Protein AF-A0A182F9F8-F1 (afdb_monomer_lite)

Radius of gyration: 14.55 Å; chains: 1; bounding box: 33×30×37 Å

Structure (mmCIF, N/CA/C/O backbone):
data_AF-A0A182F9F8-F1
#
_entry.id   AF-A0A182F9F8-F1
#
loop_
_atom_site.group_PDB
_atom_site.id
_atom_site.type_symbol
_atom_site.label_atom_id
_atom_site.label_alt_id
_atom_site.label_comp_id
_atom_site.label_asym_id
_atom_site.label_entity_id
_atom_site.label_seq_id
_atom_site.pdbx_PDB_ins_code
_atom_site.Cartn_x
_atom_site.Cartn_y
_atom_site.Cartn_z
_atom_site.occupancy
_atom_site.B_iso_or_equiv
_atom_site.auth_seq_id
_atom_site.auth_comp_id
_atom_site.auth_asym_id
_atom_site.auth_atom_id
_atom_site.pdbx_PDB_model_num
ATOM 1 N N . MET A 1 1 ? 0.067 -13.453 7.705 1.00 44.69 1 MET A N 1
ATOM 2 C CA . MET A 1 1 ? -0.555 -14.016 6.488 1.00 44.69 1 MET A CA 1
ATOM 3 C C . MET A 1 1 ? -0.036 -15.438 6.332 1.00 44.69 1 MET A C 1
ATOM 5 O O . MET A 1 1 ? 1.173 -15.603 6.266 1.00 44.69 1 MET A O 1
ATOM 9 N N . TYR A 1 2 ? -0.909 -16.445 6.394 1.00 38.66 2 TYR A N 1
ATOM 10 C CA . TYR A 1 2 ? -0.558 -17.853 6.169 1.00 38.66 2 TYR A CA 1
ATOM 11 C C . TYR A 1 2 ? -1.181 -18.277 4.831 1.00 38.66 2 TYR A C 1
ATOM 13 O O . TYR A 1 2 ? -2.402 -18.304 4.719 1.00 38.66 2 TYR A O 1
ATOM 21 N N . GLY A 1 3 ? -0.344 -18.526 3.819 1.00 52.19 3 GLY A N 1
ATOM 22 C CA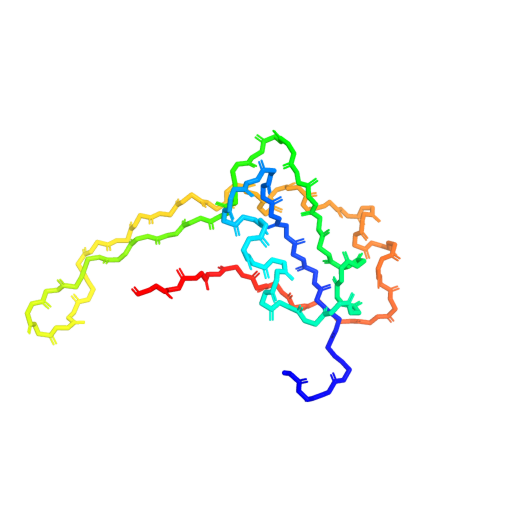 . GLY A 1 3 ? -0.732 -18.845 2.435 1.00 52.19 3 GLY A CA 1
ATOM 23 C C . GLY A 1 3 ? 0.125 -18.096 1.402 1.00 52.19 3 GLY A C 1
ATOM 24 O O . GLY A 1 3 ? 0.684 -17.049 1.729 1.00 52.19 3 GLY A O 1
ATOM 25 N N . ASN A 1 4 ? 0.235 -18.620 0.172 1.00 55.88 4 ASN A N 1
ATOM 26 C CA . ASN A 1 4 ? 0.866 -17.928 -0.966 1.00 55.88 4 ASN A CA 1
ATOM 27 C C . ASN A 1 4 ? -0.005 -16.731 -1.377 1.00 55.88 4 ASN A C 1
ATOM 29 O O . ASN A 1 4 ? -0.849 -16.835 -2.262 1.00 55.88 4 ASN A O 1
ATOM 33 N N . VAL A 1 5 ? 0.158 -15.607 -0.682 1.00 60.75 5 VAL A N 1
ATOM 34 C CA . VAL A 1 5 ? -0.502 -14.343 -1.011 1.00 60.75 5 VAL A CA 1
ATOM 35 C C . VAL A 1 5 ? 0.512 -13.454 -1.713 1.00 60.75 5 VAL A C 1
ATOM 37 O O . VAL A 1 5 ? 1.520 -13.068 -1.122 1.00 60.75 5 VAL A O 1
ATOM 40 N N . HIS A 1 6 ? 0.237 -13.123 -2.971 1.00 68.19 6 HIS A N 1
ATOM 41 C CA . HIS A 1 6 ? 0.997 -12.132 -3.719 1.00 68.19 6 HIS A CA 1
ATOM 42 C C . HIS A 1 6 ? 0.387 -10.753 -3.452 1.00 68.19 6 HIS A C 1
ATOM 44 O O . HIS A 1 6 ? -0.691 -10.419 -3.941 1.00 68.19 6 HIS A O 1
ATOM 50 N N . LEU A 1 7 ? 1.053 -9.976 -2.596 1.00 75.19 7 LEU A N 1
ATOM 51 C CA . LEU A 1 7 ? 0.687 -8.588 -2.331 1.00 75.19 7 LEU A CA 1
ATOM 52 C C . LEU A 1 7 ? 1.025 -7.747 -3.569 1.00 75.19 7 LEU A C 1
ATOM 54 O O . LEU A 1 7 ? 2.057 -7.954 -4.193 1.00 75.19 7 LEU A O 1
ATOM 58 N N . ILE A 1 8 ? 0.182 -6.786 -3.926 1.00 83.00 8 ILE A N 1
ATOM 59 C CA . ILE A 1 8 ? 0.594 -5.657 -4.762 1.00 83.00 8 ILE A CA 1
ATOM 60 C C . ILE A 1 8 ? 0.039 -4.422 -4.076 1.00 83.00 8 ILE A C 1
ATOM 62 O O . ILE A 1 8 ? -1.160 -4.312 -3.845 1.00 83.00 8 ILE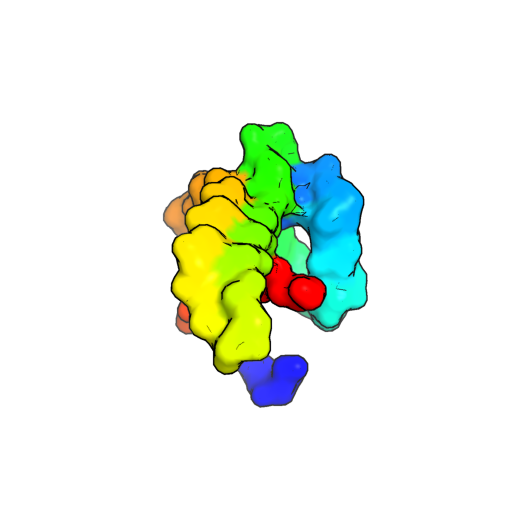 A O 1
ATOM 66 N N . THR A 1 9 ? 0.915 -3.515 -3.669 1.00 85.81 9 THR A N 1
ATOM 67 C CA . THR A 1 9 ? 0.491 -2.280 -3.009 1.00 85.81 9 THR A CA 1
ATOM 68 C C . THR A 1 9 ? 1.475 -1.161 -3.304 1.00 85.81 9 THR A C 1
ATOM 70 O O . THR A 1 9 ? 2.575 -1.403 -3.804 1.00 85.81 9 THR A O 1
ATOM 73 N N . ALA A 1 10 ? 1.076 0.066 -2.998 1.00 89.56 10 ALA A N 1
ATOM 74 C CA . ALA A 1 10 ? 1.902 1.245 -3.147 1.00 89.56 10 ALA A CA 1
ATOM 75 C C . ALA A 1 10 ? 1.933 2.041 -1.842 1.00 89.56 10 ALA A C 1
ATOM 77 O O . ALA A 1 10 ? 0.915 2.227 -1.175 1.00 89.56 10 ALA A O 1
ATOM 78 N N . VAL A 1 11 ? 3.119 2.524 -1.495 1.00 92.50 11 VAL A N 1
ATOM 79 C CA . VAL A 1 11 ? 3.364 3.407 -0.358 1.00 92.50 11 VAL A CA 1
ATOM 80 C C . VAL A 1 11 ? 4.140 4.630 -0.824 1.00 92.50 11 VAL A C 1
ATOM 82 O O . VAL A 1 11 ? 4.941 4.548 -1.758 1.00 92.50 11 VAL A O 1
ATOM 85 N N . GLY A 1 12 ? 3.931 5.765 -0.167 1.00 93.38 12 GLY A N 1
ATOM 86 C CA . GLY A 1 12 ? 4.719 6.962 -0.422 1.00 93.38 12 GLY A CA 1
ATOM 87 C C . GLY A 1 12 ? 6.146 6.822 0.105 1.00 93.38 12 GLY A C 1
ATOM 88 O O . GLY A 1 12 ? 6.465 5.929 0.901 1.00 93.38 12 GLY A O 1
ATOM 89 N N . ASN A 1 13 ? 7.023 7.750 -0.282 1.00 94.19 13 ASN A N 1
ATOM 90 C CA . ASN A 1 13 ? 8.352 7.928 0.316 1.00 94.19 13 ASN A CA 1
ATOM 91 C C . ASN A 1 13 ? 8.274 8.634 1.684 1.00 94.19 13 ASN A C 1
ATOM 93 O O . ASN A 1 13 ? 8.835 9.695 1.940 1.00 94.19 13 ASN A O 1
ATOM 97 N N . ASP A 1 14 ? 7.466 7.988 2.504 1.00 93.44 14 ASP A N 1
ATOM 98 C CA . ASP A 1 14 ? 6.864 8.308 3.772 1.00 93.44 14 ASP A CA 1
ATOM 99 C C . ASP A 1 14 ? 7.463 7.819 5.081 1.00 93.44 14 ASP A C 1
ATOM 101 O O . ASP A 1 14 ? 8.050 6.738 5.094 1.00 93.44 14 ASP A O 1
ATOM 105 N N . ARG A 1 15 ? 7.135 8.447 6.218 1.00 91.62 15 ARG A N 1
ATOM 106 C CA . ARG A 1 15 ? 7.179 7.728 7.503 1.00 91.62 15 ARG A CA 1
ATOM 107 C C . ARG A 1 15 ? 6.104 6.645 7.595 1.00 91.62 15 ARG A C 1
ATOM 109 O O . ARG A 1 15 ? 6.405 5.570 8.104 1.00 91.62 15 ARG A O 1
ATOM 116 N N . ASN A 1 16 ? 4.891 6.892 7.092 1.00 90.81 16 ASN A N 1
ATOM 117 C CA . ASN A 1 16 ? 3.826 5.885 7.116 1.00 90.81 16 ASN A CA 1
ATOM 118 C C . ASN A 1 16 ? 4.161 4.755 6.145 1.00 90.81 16 ASN A C 1
ATOM 120 O O . ASN A 1 16 ? 3.985 3.588 6.480 1.00 90.81 16 ASN A O 1
ATOM 124 N N . GLY A 1 17 ? 4.720 5.093 4.982 1.00 90.81 17 GLY A N 1
ATOM 125 C CA . GLY A 1 17 ? 5.180 4.103 4.015 1.00 90.81 17 GLY A CA 1
ATOM 126 C C . GLY A 1 17 ? 6.297 3.220 4.565 1.00 90.81 17 GLY A C 1
ATOM 127 O O . GLY A 1 17 ? 6.242 2.000 4.428 1.00 90.81 17 GLY A O 1
ATOM 128 N N . GLU A 1 18 ? 7.277 3.808 5.254 1.00 92.38 18 GLU A N 1
ATOM 129 C CA . GLU A 1 18 ? 8.334 3.039 5.917 1.00 92.38 18 GLU A CA 1
ATOM 130 C C . GLU A 1 18 ? 7.781 2.160 7.049 1.00 92.38 18 GLU A C 1
ATOM 132 O O . GLU A 1 18 ? 8.141 0.989 7.153 1.00 92.38 18 GLU A O 1
ATOM 137 N N . TYR A 1 19 ? 6.850 2.683 7.848 1.00 90.62 19 TYR A N 1
ATOM 138 C CA . TYR A 1 19 ? 6.189 1.917 8.902 1.00 90.62 19 TYR A CA 1
ATOM 139 C C . TYR A 1 19 ? 5.394 0.724 8.347 1.00 90.62 19 TYR A C 1
ATOM 141 O O . TYR A 1 19 ? 5.562 -0.398 8.822 1.00 90.62 19 TYR A O 1
ATOM 149 N N . ILE A 1 20 ? 4.594 0.926 7.294 1.00 86.88 20 ILE A N 1
ATOM 150 C CA . ILE A 1 20 ? 3.849 -0.144 6.610 1.00 86.88 20 ILE A CA 1
ATOM 151 C C . ILE A 1 20 ? 4.787 -1.258 6.151 1.00 86.88 20 ILE A C 1
ATOM 153 O O . ILE A 1 20 ? 4.504 -2.437 6.358 1.00 86.88 20 ILE A O 1
ATOM 157 N N . ARG A 1 21 ? 5.923 -0.899 5.548 1.00 87.38 21 ARG A N 1
ATOM 158 C CA . ARG A 1 21 ? 6.902 -1.881 5.069 1.00 87.38 21 ARG A CA 1
ATOM 159 C C . ARG A 1 21 ? 7.482 -2.726 6.199 1.00 87.38 21 ARG A C 1
ATOM 161 O O . ARG A 1 21 ? 7.727 -3.907 5.992 1.00 87.38 21 ARG A O 1
ATOM 168 N N . GLN A 1 22 ? 7.642 -2.157 7.393 1.00 89.12 22 GLN A N 1
ATOM 169 C CA . GLN A 1 22 ? 8.101 -2.894 8.575 1.00 89.12 22 GLN A CA 1
ATOM 170 C C . GLN A 1 22 ? 7.045 -3.860 9.135 1.00 89.12 22 GLN A C 1
ATOM 172 O O . GLN A 1 22 ? 7.412 -4.841 9.781 1.00 89.12 22 GLN A O 1
ATOM 177 N N . LEU A 1 23 ? 5.752 -3.610 8.889 1.00 85.94 23 LEU A N 1
ATOM 178 C CA . LEU A 1 23 ? 4.667 -4.518 9.280 1.00 85.94 23 LEU A CA 1
ATOM 179 C C . LEU A 1 23 ? 4.563 -5.740 8.361 1.00 85.94 23 LEU A C 1
ATOM 181 O O . LEU A 1 23 ? 4.115 -6.806 8.792 1.00 85.94 23 LEU A O 1
ATOM 185 N N . PHE A 1 24 ? 4.956 -5.596 7.094 1.00 80.62 24 PHE A N 1
ATOM 186 C CA . PHE A 1 24 ? 4.935 -6.699 6.146 1.00 80.62 24 PHE A CA 1
ATOM 187 C C . PHE A 1 24 ? 6.154 -7.620 6.307 1.0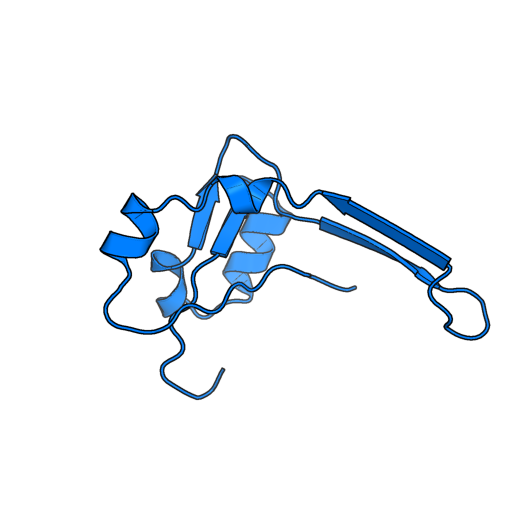0 80.62 24 PHE A C 1
ATOM 189 O O . PHE A 1 24 ? 7.258 -7.174 6.628 1.00 80.62 24 PHE A O 1
ATOM 196 N N . PRO A 1 25 ? 5.999 -8.931 6.050 1.00 82.06 25 PRO A N 1
ATOM 197 C CA . PRO A 1 25 ? 7.141 -9.826 5.935 1.00 82.06 25 PRO A CA 1
ATOM 198 C C . PRO A 1 25 ? 8.115 -9.352 4.848 1.00 82.06 25 PRO A C 1
ATOM 200 O O . PRO A 1 25 ? 7.691 -8.956 3.766 1.00 82.06 25 PRO A O 1
ATOM 203 N N . LYS A 1 26 ? 9.426 -9.497 5.082 1.00 81.94 26 LYS A N 1
ATOM 204 C CA . LYS A 1 26 ? 10.475 -9.063 4.133 1.00 81.94 26 LYS A CA 1
ATOM 205 C C . LYS A 1 26 ? 10.335 -9.645 2.722 1.00 81.94 26 LYS A C 1
ATOM 207 O O . LYS A 1 26 ? 10.757 -9.021 1.757 1.00 81.94 26 LYS A O 1
ATOM 212 N N . HIS A 1 27 ? 9.741 -10.831 2.571 1.00 79.94 27 HIS A N 1
ATOM 213 C CA . HIS A 1 27 ? 9.517 -11.418 1.244 1.00 79.94 27 HIS A CA 1
ATOM 214 C C . HIS A 1 27 ? 8.511 -10.618 0.393 1.00 79.94 27 HIS A C 1
ATOM 216 O O . HIS A 1 27 ? 8.534 -10.730 -0.831 1.00 79.94 27 HIS A O 1
ATOM 222 N N . CYS A 1 28 ? 7.685 -9.770 1.013 1.00 78.62 28 CYS A N 1
ATOM 223 C CA . CYS A 1 28 ? 6.756 -8.872 0.335 1.00 78.62 28 CYS A CA 1
ATOM 224 C C . CYS A 1 28 ? 7.404 -7.554 -0.126 1.00 78.62 28 CYS A C 1
ATOM 226 O O . CYS A 1 28 ? 6.738 -6.776 -0.796 1.00 78.62 28 CYS A O 1
ATOM 228 N N . ASP A 1 29 ? 8.676 -7.264 0.178 1.00 82.19 29 ASP A N 1
ATOM 229 C CA . ASP A 1 29 ? 9.296 -5.986 -0.225 1.00 82.19 29 ASP A CA 1
ATOM 230 C C . ASP A 1 29 ? 9.286 -5.784 -1.750 1.00 82.19 29 ASP A C 1
ATOM 232 O O . ASP A 1 29 ? 9.061 -4.680 -2.238 1.00 82.19 29 ASP A O 1
ATOM 236 N N . SER A 1 30 ? 9.469 -6.865 -2.517 1.00 82.12 30 SER A N 1
ATOM 237 C CA . SER A 1 30 ? 9.415 -6.845 -3.992 1.00 82.12 30 SER A CA 1
ATOM 238 C C . SER A 1 30 ? 8.030 -6.501 -4.559 1.00 82.12 30 SER A C 1
ATOM 240 O O . SER A 1 30 ? 7.905 -6.156 -5.731 1.00 82.12 30 SER A O 1
ATOM 242 N N . SER A 1 31 ? 7.012 -6.615 -3.712 1.00 80.12 31 SER A N 1
ATOM 243 C CA . SER A 1 31 ? 5.584 -6.496 -3.986 1.00 80.12 31 SER A CA 1
ATOM 244 C C . SER A 1 31 ? 5.003 -5.140 -3.545 1.00 80.12 31 SER A C 1
ATOM 246 O O . SER A 1 31 ? 3.813 -4.880 -3.722 1.00 80.12 31 SER A O 1
ATOM 248 N N . ILE A 1 32 ? 5.849 -4.249 -3.012 1.00 86.38 32 ILE A N 1
ATOM 249 C CA . ILE A 1 32 ? 5.477 -2.908 -2.556 1.00 86.38 32 ILE A CA 1
ATOM 250 C C . ILE A 1 32 ? 6.143 -1.862 -3.458 1.00 86.38 32 ILE A C 1
ATOM 252 O O . ILE A 1 32 ? 7.366 -1.727 -3.491 1.00 86.38 32 ILE A O 1
ATOM 256 N N . ILE A 1 33 ? 5.334 -1.082 -4.171 1.00 89.62 33 ILE A N 1
ATOM 257 C CA . ILE A 1 33 ? 5.790 0.082 -4.931 1.00 89.62 33 ILE A CA 1
ATOM 258 C C . ILE A 1 33 ? 6.047 1.222 -3.955 1.00 89.62 33 ILE A C 1
ATOM 260 O O . ILE A 1 33 ? 5.171 1.589 -3.177 1.00 89.62 33 ILE A O 1
ATOM 264 N N . LYS A 1 34 ? 7.232 1.824 -4.024 1.00 91.88 34 LYS A N 1
ATOM 265 C CA . LYS A 1 34 ? 7.527 3.064 -3.310 1.00 91.88 34 LYS A CA 1
ATOM 266 C C . LYS A 1 34 ? 7.446 4.229 -4.289 1.00 91.88 34 LYS A C 1
ATOM 268 O O . LYS A 1 34 ? 8.287 4.330 -5.178 1.00 91.88 34 LYS A O 1
ATOM 273 N N . THR A 1 35 ? 6.433 5.074 -4.142 1.00 90.69 35 THR A N 1
ATOM 274 C CA . THR A 1 35 ? 6.231 6.254 -4.991 1.00 90.69 35 THR A CA 1
ATOM 275 C C . THR A 1 35 ? 6.758 7.522 -4.323 1.00 90.69 35 THR A C 1
ATOM 277 O O . THR A 1 35 ? 6.692 7.669 -3.104 1.00 90.69 35 THR A O 1
ATOM 280 N N . SER A 1 36 ? 7.301 8.433 -5.129 1.00 94.31 36 SER A N 1
ATOM 281 C CA . SER A 1 36 ? 7.669 9.793 -4.706 1.00 94.31 36 SER A CA 1
ATOM 282 C C . SER A 1 36 ? 6.624 10.831 -5.123 1.00 94.31 36 SER A C 1
ATOM 284 O O . SER A 1 36 ? 6.717 11.978 -4.696 1.00 94.31 36 SER A O 1
ATOM 286 N N . ASP A 1 37 ? 5.647 10.433 -5.942 1.00 94.00 37 ASP A N 1
ATOM 287 C CA . ASP A 1 37 ? 4.640 11.330 -6.516 1.00 94.00 37 ASP A CA 1
ATOM 288 C C . ASP A 1 37 ? 3.449 11.533 -5.572 1.00 94.00 37 ASP A C 1
ATOM 290 O O . ASP A 1 37 ? 2.752 12.543 -5.644 1.00 94.00 37 ASP A O 1
ATOM 294 N N . TYR A 1 38 ? 3.228 10.577 -4.664 1.00 92.81 38 TYR A N 1
ATOM 295 C CA . TYR A 1 38 ? 2.098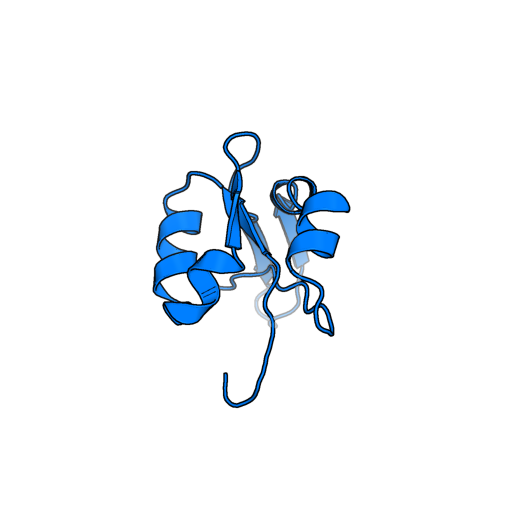 10.559 -3.743 1.00 92.81 38 TYR A CA 1
ATOM 296 C C . TYR A 1 38 ? 2.541 10.226 -2.318 1.00 92.81 38 TYR A C 1
ATOM 298 O O . TYR A 1 38 ? 3.482 9.457 -2.103 1.00 92.81 38 TYR A O 1
ATOM 306 N N . ALA A 1 39 ? 1.819 10.772 -1.339 1.00 92.25 39 ALA A N 1
ATOM 307 C CA . ALA A 1 39 ? 1.910 10.319 0.042 1.00 92.25 39 ALA A CA 1
ATOM 308 C C . ALA A 1 39 ? 1.329 8.905 0.176 1.00 92.25 39 ALA A C 1
ATOM 310 O O . ALA A 1 39 ? 0.471 8.489 -0.603 1.00 92.25 39 ALA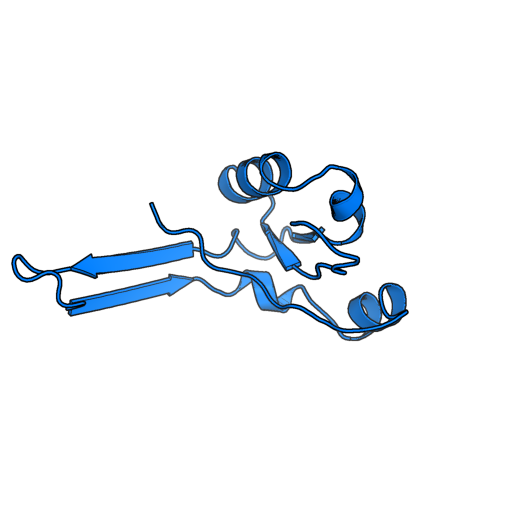 A O 1
ATOM 311 N N . THR A 1 40 ? 1.782 8.164 1.184 1.00 93.06 40 THR A N 1
ATOM 312 C CA . THR A 1 40 ? 1.187 6.885 1.572 1.00 93.06 40 THR A CA 1
ATOM 313 C C . THR A 1 40 ? -0.288 7.090 1.859 1.00 93.06 40 THR A C 1
ATOM 315 O O . THR A 1 40 ? -0.644 8.000 2.614 1.00 93.06 40 THR A O 1
ATOM 318 N N . CYS A 1 41 ? -1.130 6.227 1.288 1.00 90.94 41 CYS A N 1
ATOM 319 C CA . CYS A 1 41 ? -2.566 6.353 1.456 1.00 90.94 41 CYS A CA 1
ATOM 320 C C . CYS A 1 41 ? -2.936 6.414 2.941 1.00 90.94 41 CYS A C 1
ATOM 322 O O . CYS A 1 41 ? -2.484 5.593 3.746 1.00 90.94 41 CYS A O 1
ATOM 324 N N . ASN A 1 42 ? -3.780 7.374 3.291 1.00 88.38 42 ASN A N 1
ATOM 325 C CA . ASN A 1 42 ? -4.318 7.525 4.629 1.00 88.38 42 ASN A CA 1
ATOM 326 C C . ASN A 1 42 ? -5.834 7.647 4.550 1.00 88.38 42 ASN A C 1
ATOM 328 O O . ASN A 1 42 ? -6.380 8.144 3.568 1.00 88.38 42 ASN A O 1
ATOM 332 N N . PHE A 1 43 ? -6.510 7.227 5.607 1.00 86.06 43 PHE A N 1
ATOM 333 C CA . PHE A 1 43 ? -7.894 7.598 5.814 1.00 86.06 43 PHE A CA 1
ATOM 334 C C . PHE A 1 43 ? -8.120 7.865 7.301 1.00 86.06 43 PHE A C 1
ATOM 336 O O . PHE A 1 43 ? -7.422 7.345 8.168 1.00 86.06 43 PHE A O 1
ATOM 343 N N . SER A 1 44 ? -9.076 8.732 7.588 1.00 85.94 44 SER A N 1
ATOM 344 C CA . SER A 1 44 ? -9.504 9.124 8.919 1.00 85.94 44 SER A CA 1
ATOM 345 C C . SER A 1 44 ? -11.002 8.906 9.017 1.00 85.94 44 SER A C 1
ATOM 347 O O . SER A 1 44 ? -11.757 9.304 8.126 1.00 85.94 44 SER A O 1
ATOM 349 N N . LEU A 1 45 ? -11.422 8.286 10.115 1.00 89.19 45 LEU A N 1
ATOM 350 C CA . LEU A 1 45 ? -12.825 8.066 10.429 1.00 89.19 45 LEU A CA 1
ATOM 351 C C . LEU A 1 45 ? -13.168 8.765 11.724 1.00 89.19 45 LEU A C 1
ATOM 353 O O . LEU A 1 45 ? -12.495 8.587 12.738 1.00 89.19 45 LEU A O 1
ATOM 357 N N . LEU A 1 46 ? -14.252 9.526 11.691 1.00 89.88 46 LEU A N 1
ATOM 358 C CA . LEU A 1 46 ? -14.855 10.062 12.894 1.00 89.88 46 LEU A CA 1
ATOM 359 C C . LEU A 1 46 ? -16.059 9.202 13.251 1.00 89.88 46 LEU A C 1
ATOM 361 O O . LEU A 1 46 ? -17.053 9.200 12.523 1.00 89.88 46 LEU A O 1
ATOM 365 N N . HIS A 1 47 ? -15.973 8.508 14.379 1.00 92.19 47 HIS A N 1
ATOM 366 C CA . HIS A 1 47 ? -17.117 7.843 14.986 1.00 92.19 47 HIS A CA 1
ATOM 367 C C . HIS A 1 47 ? -17.818 8.789 15.960 1.00 92.19 47 HIS A C 1
ATOM 369 O O . HIS A 1 47 ? -17.185 9.649 16.579 1.00 92.19 47 HIS A O 1
ATOM 375 N N . ASP A 1 48 ? -19.126 8.632 16.117 1.00 91.94 48 ASP A N 1
ATOM 376 C CA . ASP A 1 48 ? -19.830 9.242 17.236 1.00 91.94 48 ASP A CA 1
ATOM 377 C C . ASP A 1 48 ? -19.747 8.382 18.509 1.00 91.94 48 ASP A C 1
ATOM 379 O O . ASP A 1 48 ? -19.091 7.343 18.562 1.00 91.94 48 ASP A O 1
ATOM 383 N N . ARG A 1 49 ? -20.448 8.814 19.562 1.00 92.06 49 ARG A N 1
ATOM 384 C CA . ARG A 1 49 ? -20.487 8.100 20.848 1.00 92.06 49 ARG A CA 1
ATOM 385 C C . ARG A 1 49 ? -21.193 6.741 20.800 1.00 92.06 49 ARG A C 1
ATOM 387 O O . ARG A 1 49 ? -21.032 5.971 21.738 1.00 92.06 49 ARG A O 1
ATOM 394 N N . GLN A 1 50 ? -21.992 6.470 19.771 1.00 94.50 50 GLN A N 1
ATOM 395 C CA . GLN A 1 50 ? -22.644 5.176 19.552 1.00 94.50 50 GLN A CA 1
ATOM 396 C C . GLN A 1 50 ? -21.756 4.227 18.732 1.00 94.50 50 GLN A C 1
ATOM 398 O O . GLN A 1 50 ? -22.073 3.047 18.623 1.00 94.50 50 GLN A O 1
ATOM 403 N N . GLY A 1 51 ? -20.622 4.718 18.217 1.00 88.38 51 GLY A N 1
ATOM 404 C CA . GLY A 1 51 ? -19.734 3.975 17.329 1.00 88.38 51 GLY A CA 1
ATOM 405 C C . GLY A 1 51 ? -20.107 4.112 15.853 1.00 88.38 51 GLY A C 1
ATOM 406 O O . GLY A 1 51 ? -19.453 3.498 15.012 1.00 88.38 51 GLY A O 1
ATOM 407 N N . ASP A 1 52 ? -21.108 4.931 15.517 1.00 91.88 52 ASP A N 1
ATOM 408 C CA . ASP A 1 52 ? -21.518 5.136 14.132 1.00 91.88 52 ASP A CA 1
ATOM 409 C C . ASP A 1 52 ? -20.501 6.013 13.407 1.00 91.88 52 ASP A C 1
ATOM 411 O O . ASP A 1 52 ? -20.100 7.074 13.897 1.00 91.88 52 ASP A O 1
ATOM 415 N N . CYS A 1 53 ? -20.113 5.604 12.200 1.00 88.25 53 CYS A N 1
ATOM 416 C CA . CYS A 1 53 ? -19.251 6.409 11.348 1.00 88.25 53 CYS A CA 1
ATOM 417 C C . CYS A 1 53 ? -19.998 7.655 10.857 1.00 88.25 53 CYS A C 1
ATOM 419 O O . CYS A 1 53 ? -21.036 7.567 10.201 1.00 88.25 53 CYS A O 1
ATOM 421 N N . ARG A 1 54 ? -19.460 8.831 11.180 1.00 90.69 54 ARG A N 1
ATOM 422 C CA . ARG A 1 54 ? -20.018 10.132 10.799 1.00 90.69 54 ARG A CA 1
ATOM 423 C C . ARG A 1 54 ? -19.272 10.771 9.643 1.00 90.69 54 ARG A C 1
ATOM 425 O O . ARG A 1 54 ? -19.903 11.406 8.805 1.00 90.69 54 ARG A O 1
ATOM 432 N N . ILE A 1 55 ? -17.948 10.640 9.610 1.00 88.31 55 ILE A N 1
ATOM 433 C CA . ILE A 1 55 ? -17.110 11.267 8.584 1.00 88.31 55 ILE A CA 1
ATOM 434 C C . ILE A 1 55 ? -16.024 10.292 8.157 1.00 88.31 55 ILE A C 1
ATOM 436 O O . ILE A 1 55 ? -15.379 9.677 9.004 1.00 88.31 55 ILE A O 1
ATOM 440 N N . ILE A 1 56 ? -15.809 10.220 6.844 1.00 88.31 56 ILE A N 1
ATOM 441 C CA . ILE A 1 56 ? -14.695 9.520 6.213 1.00 88.31 56 ILE A CA 1
ATOM 442 C C . ILE A 1 56 ? -13.938 10.536 5.368 1.00 88.31 56 ILE A C 1
ATOM 444 O O . ILE A 1 56 ? -14.524 11.176 4.497 1.00 88.31 56 ILE A O 1
ATOM 448 N N . VAL A 1 57 ? -12.642 10.678 5.617 1.00 86.81 57 VAL A N 1
ATOM 449 C CA . VAL A 1 57 ? -11.730 11.428 4.747 1.00 86.81 57 VAL A CA 1
ATOM 450 C C . VAL A 1 57 ? -10.582 10.505 4.403 1.00 86.81 57 VAL A C 1
ATOM 452 O O . VAL A 1 57 ? -10.023 9.894 5.304 1.00 86.81 57 VAL A O 1
ATOM 455 N N . GLY A 1 58 ? -10.222 10.394 3.130 1.00 88.06 58 GLY A N 1
ATOM 456 C CA . GLY A 1 58 ? -9.079 9.590 2.727 1.00 88.06 58 GLY A CA 1
ATOM 457 C C . GLY A 1 58 ? -8.316 10.217 1.579 1.00 88.06 58 GLY A C 1
ATOM 458 O O . GLY A 1 58 ? -8.916 10.690 0.615 1.00 88.06 58 GLY A O 1
ATOM 459 N N . ASP A 1 59 ? -6.994 10.198 1.695 1.00 88.44 59 ASP A N 1
ATOM 460 C CA . ASP A 1 59 ? -6.085 10.391 0.577 1.00 88.44 59 ASP A CA 1
ATOM 461 C C . ASP A 1 59 ? -5.623 9.012 0.118 1.00 88.44 59 ASP A C 1
ATOM 463 O O . ASP A 1 59 ? -4.862 8.341 0.811 1.00 88.44 59 ASP A O 1
ATOM 467 N N . MET A 1 60 ? -6.118 8.577 -1.037 1.00 88.88 60 MET A N 1
ATOM 468 C CA . MET A 1 60 ? -5.837 7.252 -1.593 1.00 88.88 60 MET A CA 1
ATOM 469 C C . MET A 1 60 ? -4.985 7.328 -2.864 1.00 88.88 60 MET A C 1
ATOM 471 O O . MET A 1 60 ? -4.940 6.371 -3.633 1.00 88.88 60 MET A O 1
ATOM 475 N N . ASN A 1 61 ? -4.317 8.458 -3.123 1.00 90.56 61 ASN A N 1
ATOM 476 C CA . ASN A 1 61 ? -3.659 8.701 -4.408 1.00 90.56 61 ASN A CA 1
ATOM 477 C C . ASN A 1 61 ? -2.441 7.806 -4.667 1.00 90.56 61 ASN A C 1
ATOM 479 O O . ASN A 1 61 ? -2.148 7.524 -5.826 1.00 90.56 61 ASN A O 1
ATOM 483 N N . ALA A 1 62 ? -1.768 7.293 -3.629 1.00 89.31 62 ALA A N 1
ATOM 484 C CA . ALA A 1 62 ? -0.622 6.395 -3.807 1.00 89.31 62 ALA A CA 1
ATOM 485 C C . ALA A 1 62 ? -0.958 5.146 -4.635 1.00 89.31 62 ALA A C 1
ATOM 487 O O . ALA A 1 62 ? -0.080 4.628 -5.323 1.00 89.31 62 ALA A O 1
ATOM 488 N N . ILE A 1 63 ? -2.225 4.710 -4.652 1.00 86.25 63 ILE A N 1
ATOM 489 C CA . ILE A 1 63 ? -2.673 3.585 -5.483 1.00 86.25 63 ILE A CA 1
ATOM 490 C C . ILE A 1 63 ? -2.453 3.829 -6.983 1.00 86.25 63 ILE A C 1
ATOM 492 O O . ILE A 1 63 ? -2.225 2.882 -7.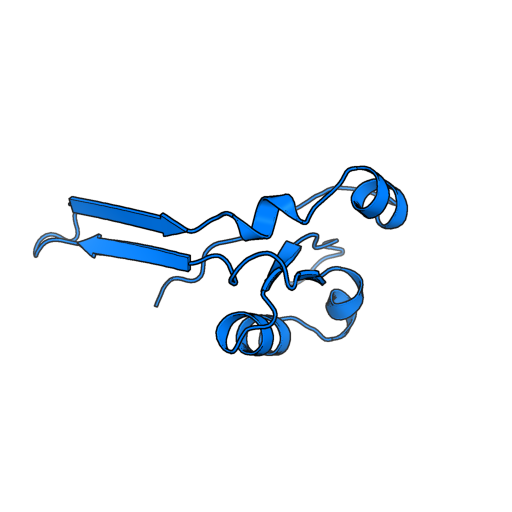727 1.00 86.25 63 ILE A O 1
ATOM 496 N N . GLN A 1 64 ? -2.447 5.090 -7.428 1.00 88.00 64 GLN A N 1
ATOM 497 C CA . GLN A 1 64 ? -2.223 5.460 -8.829 1.00 88.00 64 GLN A CA 1
ATOM 498 C C . GLN A 1 64 ? -0.799 5.132 -9.303 1.00 88.00 64 GLN A C 1
ATOM 500 O O . GLN A 1 64 ? -0.551 5.046 -10.502 1.00 88.00 64 GLN A O 1
ATOM 505 N N . ALA A 1 65 ? 0.143 4.907 -8.378 1.00 89.12 65 ALA A N 1
ATOM 506 C CA . ALA A 1 65 ? 1.483 4.437 -8.717 1.00 89.12 65 ALA A CA 1
ATOM 507 C C . ALA A 1 65 ? 1.498 2.977 -9.208 1.00 89.12 65 ALA A C 1
ATOM 509 O O . ALA A 1 65 ? 2.475 2.545 -9.824 1.00 89.12 65 ALA A O 1
ATOM 510 N N . ILE A 1 66 ? 0.434 2.209 -8.948 1.00 87.12 66 ILE A N 1
ATOM 511 C CA . ILE A 1 66 ? 0.276 0.854 -9.474 1.00 87.12 66 ILE A CA 1
ATOM 512 C C . ILE A 1 66 ? -0.159 0.960 -10.932 1.00 87.12 66 ILE A C 1
ATOM 514 O O . ILE A 1 66 ? -1.288 1.333 -11.240 1.00 87.12 66 ILE A O 1
ATOM 518 N N . ASN A 1 67 ? 0.746 0.601 -11.839 1.00 83.06 67 ASN A N 1
ATOM 519 C CA . ASN A 1 67 ? 0.484 0.627 -13.272 1.00 83.06 67 ASN A CA 1
ATOM 520 C C . ASN A 1 67 ? 0.439 -0.793 -13.879 1.00 83.06 67 ASN A C 1
ATOM 522 O O . ASN A 1 67 ? 0.959 -1.748 -13.286 1.00 83.06 67 ASN A O 1
ATOM 526 N N . PRO A 1 68 ? -0.173 -0.956 -15.070 1.00 79.81 68 PRO A N 1
ATOM 527 C CA . PRO A 1 68 ? -0.306 -2.261 -15.716 1.00 79.81 68 PRO A CA 1
ATOM 528 C C . PRO A 1 68 ? 1.027 -2.967 -15.996 1.00 79.81 68 PRO A C 1
ATOM 530 O O . PRO A 1 68 ? 1.091 -4.193 -15.912 1.00 79.81 68 PRO A O 1
ATOM 533 N N . GLU A 1 69 ? 2.098 -2.222 -16.287 1.00 80.69 69 GLU A N 1
ATOM 534 C CA . GLU A 1 69 ? 3.429 -2.798 -16.518 1.00 80.69 69 GLU A CA 1
ATOM 535 C C . GLU A 1 69 ? 3.963 -3.460 -15.246 1.00 80.69 69 GLU A C 1
ATOM 537 O O . GLU A 1 69 ? 4.427 -4.601 -15.274 1.00 80.69 69 GLU A O 1
ATOM 542 N N . TRP A 1 70 ? 3.825 -2.787 -14.105 1.00 76.25 70 TRP A N 1
ATOM 543 C CA . TRP A 1 70 ? 4.252 -3.307 -12.815 1.00 76.25 70 TRP A CA 1
ATOM 544 C C . TRP A 1 70 ? 3.463 -4.554 -12.428 1.00 76.25 70 TRP A C 1
ATOM 546 O O . TRP A 1 70 ? 4.041 -5.569 -12.044 1.00 76.25 70 TRP A O 1
ATOM 556 N N . VAL A 1 71 ? 2.147 -4.515 -12.634 1.00 76.31 71 VAL A N 1
ATOM 557 C CA . VAL A 1 71 ? 1.271 -5.669 -12.433 1.00 76.31 71 VAL A CA 1
ATOM 558 C C . VAL A 1 71 ? 1.695 -6.839 -13.322 1.00 76.31 71 VAL A C 1
ATOM 560 O O . VAL A 1 71 ? 1.792 -7.961 -12.836 1.00 76.31 71 VAL A O 1
ATOM 563 N N . SER A 1 72 ? 2.004 -6.605 -14.600 1.00 75.88 72 SER A N 1
ATOM 564 C CA . SER A 1 72 ? 2.467 -7.663 -15.510 1.00 75.88 72 SER A CA 1
ATOM 565 C C . SER A 1 72 ? 3.796 -8.289 -15.072 1.00 75.88 72 SER A C 1
ATOM 567 O O . SER A 1 72 ? 3.986 -9.491 -15.227 1.00 75.88 72 SER A O 1
ATOM 569 N N . ARG A 1 73 ? 4.678 -7.502 -14.441 1.00 71.62 73 ARG A N 1
ATOM 570 C CA . ARG A 1 73 ? 5.964 -7.965 -13.902 1.00 71.62 73 ARG A CA 1
ATOM 571 C C . ARG A 1 73 ? 5.812 -8.846 -12.660 1.00 71.62 73 ARG A C 1
ATOM 573 O O . ARG A 1 73 ? 6.688 -9.659 -12.384 1.00 71.62 73 ARG A O 1
ATOM 580 N N . VAL A 1 74 ? 4.728 -8.662 -11.907 1.00 68.06 74 VAL A N 1
ATOM 581 C CA . VAL A 1 74 ? 4.431 -9.416 -10.677 1.00 68.06 74 VAL A CA 1
ATOM 582 C C . VAL A 1 74 ? 3.450 -10.568 -10.935 1.00 68.06 74 VAL A C 1
ATOM 584 O O . VAL A 1 74 ? 3.376 -11.507 -10.143 1.00 68.06 74 VAL A O 1
ATOM 587 N N . ARG A 1 75 ? 2.722 -10.556 -12.060 1.00 58.94 75 ARG A N 1
ATOM 588 C CA . ARG A 1 75 ? 1.736 -11.586 -12.409 1.00 58.94 75 ARG A CA 1
ATOM 589 C C . ARG A 1 75 ? 2.388 -12.909 -12.810 1.00 58.94 75 ARG A C 1
ATOM 591 O O . ARG A 1 75 ? 2.641 -13.178 -13.980 1.00 58.94 75 ARG A O 1
ATOM 598 N N . GLY A 1 76 ? 2.539 -13.749 -11.790 1.00 51.06 76 GLY A N 1
ATOM 599 C CA . GLY A 1 76 ? 2.364 -15.195 -11.861 1.00 51.06 76 GLY A CA 1
ATOM 600 C C . GLY A 1 76 ? 0.940 -15.655 -11.517 1.00 51.06 76 GLY A C 1
ATOM 601 O O . GLY A 1 76 ? 0.502 -16.596 -12.149 1.00 51.06 76 GLY A O 1
ATOM 602 N N . GLU A 1 77 ? 0.196 -15.015 -10.595 1.00 47.41 77 GLU A N 1
ATOM 603 C CA . GLU A 1 77 ? -1.224 -15.311 -10.272 1.00 47.41 77 GLU A CA 1
ATOM 604 C C . GLU A 1 77 ? -1.761 -14.356 -9.165 1.00 47.41 77 GLU A C 1
ATOM 606 O O . GLU A 1 77 ? -1.012 -14.001 -8.264 1.00 47.41 77 GLU A O 1
ATOM 611 N N . SER A 1 78 ? -3.049 -13.966 -9.251 1.00 44.88 78 SER A N 1
ATOM 612 C CA . SER A 1 78 ? -3.941 -13.268 -8.274 1.00 44.88 78 SER A CA 1
ATOM 613 C C . SER A 1 78 ? -3.475 -11.976 -7.555 1.00 44.88 78 SER A C 1
ATOM 615 O O . SER A 1 78 ? -2.483 -11.962 -6.840 1.00 44.88 78 SER A O 1
ATOM 617 N N . ILE A 1 79 ? -4.269 -10.893 -7.663 1.00 46.78 79 ILE A N 1
ATOM 618 C CA . ILE A 1 79 ? -4.020 -9.574 -7.036 1.00 46.78 79 ILE A CA 1
ATOM 619 C C . ILE A 1 79 ? -4.880 -9.397 -5.781 1.00 46.78 79 ILE A C 1
ATOM 621 O O . ILE A 1 79 ? -6.095 -9.582 -5.835 1.00 46.78 79 ILE A O 1
ATOM 625 N N . LEU A 1 80 ? -4.256 -8.978 -4.680 1.00 45.00 80 LEU A N 1
ATOM 626 C CA . LEU A 1 80 ? -4.926 -8.453 -3.491 1.00 45.00 80 LEU A CA 1
ATOM 627 C C . LEU A 1 80 ? -4.517 -6.986 -3.306 1.00 45.00 80 LEU A C 1
ATOM 629 O O . LEU A 1 80 ? -3.395 -6.707 -2.884 1.00 45.00 80 LEU A O 1
ATOM 633 N N . ASP A 1 81 ? -5.437 -6.070 -3.612 1.00 49.31 81 ASP A N 1
ATOM 634 C CA . ASP A 1 81 ? -5.283 -4.639 -3.348 1.00 49.31 81 ASP A CA 1
ATOM 635 C C . ASP A 1 81 ? -5.587 -4.381 -1.866 1.00 49.31 81 ASP A C 1
ATOM 637 O O . ASP A 1 81 ? -6.738 -4.433 -1.431 1.00 49.31 81 ASP A O 1
ATOM 641 N N . PHE A 1 82 ? -4.552 -4.133 -1.061 1.00 45.41 82 PHE A N 1
ATOM 642 C CA . PHE A 1 82 ? -4.713 -3.749 0.343 1.00 45.41 82 PHE A CA 1
ATOM 643 C C . PHE A 1 82 ? -4.220 -2.323 0.544 1.00 45.41 82 PHE A C 1
ATOM 645 O O . PHE A 1 82 ? -3.032 -2.032 0.381 1.00 45.41 82 PHE A O 1
ATOM 652 N N . CYS A 1 83 ? -5.129 -1.436 0.943 1.00 41.44 83 CYS A N 1
ATOM 653 C CA . CYS A 1 83 ? -4.761 -0.124 1.442 1.00 41.44 83 CYS A CA 1
ATOM 654 C C . CYS A 1 83 ? -5.834 0.388 2.404 1.00 41.44 83 CYS A C 1
ATOM 656 O O . CYS A 1 83 ? -6.866 0.864 1.952 1.00 41.44 83 CYS A O 1
ATOM 658 N N . CYS A 1 84 ? -5.603 0.230 3.712 1.00 40.62 84 CYS A N 1
ATOM 659 C CA . CYS A 1 84 ? -6.243 0.966 4.812 1.00 40.62 84 CYS A CA 1
ATOM 660 C C . CYS A 1 84 ? -5.508 0.618 6.129 1.00 40.62 84 CYS A C 1
ATOM 662 O O . CYS A 1 84 ? -5.582 -0.527 6.571 1.00 40.62 84 CYS A O 1
ATOM 664 N N . ILE A 1 85 ? -4.829 1.577 6.778 1.00 43.19 85 ILE A N 1
ATOM 665 C CA . ILE A 1 85 ? -4.471 1.469 8.208 1.00 43.19 85 ILE A CA 1
ATOM 666 C C . ILE A 1 85 ? -5.508 2.213 9.052 1.00 43.19 85 ILE A C 1
ATOM 668 O O . ILE A 1 85 ? -5.612 3.432 8.954 1.00 43.19 85 ILE A O 1
ATOM 672 N N . TYR A 1 86 ? -6.228 1.472 9.897 1.00 32.50 86 TYR A N 1
ATOM 673 C CA . TYR A 1 86 ? -6.925 1.999 11.074 1.00 32.50 86 TYR A CA 1
ATOM 674 C C . TYR A 1 86 ? -5.925 2.077 12.237 1.00 32.50 86 TYR A C 1
ATOM 676 O O . TYR A 1 86 ? -5.214 1.099 12.482 1.00 32.50 86 TYR A O 1
ATOM 684 N N . TYR A 1 87 ? -5.909 3.195 12.960 1.00 35.53 87 TYR A N 1
ATOM 685 C CA . TYR A 1 87 ? -5.526 3.224 14.375 1.00 35.53 87 TYR A CA 1
ATOM 686 C C . TYR A 1 87 ? -6.769 3.499 15.212 1.00 35.53 87 TYR A C 1
ATOM 688 O O . TYR A 1 87 ? -7.593 4.328 14.762 1.00 35.53 87 TYR A O 1
#

Foldseek 3Di:
DPDPDQEAEEAEVDPVRVVVCVVDDPVCPLRYHYDPVDHGKEKDFDADPVRDTDDIDIDPCRRVVDDPVSVVVSPPDDYDYDGYDDD

Sequence (87 aa):
MYGNVHLITAVGNDRNGEYIRQLFPKHCDSSIIKTSDYATCNFSLLHDRQGDCRIIVGDMNAIQAINPEWVSRVRGESILDFCCIYY

pLDDT: mean 78.38, std 17.57, range [32.5, 94.5]

Secondary structure (DSSP, 8-state):
--S---EEEEEESSHHHHHHHHHS-GGGGGGEEEESSSPPPEEEEEE-TTS-EEEEEEE-GGGGG--HHHHHHH-SS--EE------

Organism: Anopheles albimanus (NCBI:txid7167)

InterPro domains:
  IPR029056 Ribokinase-like [G3DSA:3.40.1190.20] (1-86)
  IPR029056 Ribokinase-like [SSF53613] (3-72)